Protein AF-A0A0Q8QAJ3-F1 (afdb_monomer)

pLDDT: mean 92.19, std 7.97, range [53.19, 98.44]

Mean predicted aligned error: 3.9 Å

Nearest PDB structures (foldseek):
  2q1z-assembly1_B  TM=8.486E-01  e=3.508E-06  Cereibacter sphaeroides 2.4.1
  2q1z-assembly2_D  TM=8.583E-01  e=7.118E-06  Cereibacter sphaeroides 2.4.1
  2qdr-assembly1_A  TM=8.197E-01  e=1.283E-05  Nostoc punctiforme PCC 73102
  3o14-assembly2_B  TM=8.241E-01  e=8.466E-05  Marinobacter nauticus VT8
  2z2s-assembly1_B  TM=8.393E-01  e=1.137E-04  Cereibacter sphaeroides 2.4.1

Foldseek 3Di:
DWCVPPQQEAEDDPDVLQVVLVVLQVVLCVCLQKTKDWPDADAQKTKMKIWGAAFQKFAWKFKQWKKKKAWQFAWKAWPPDIDGHGDMDIDHGPRIGIITAHRLTTIIMIMTRHSHIYIYHDPDDSVSSVVNSVSSNVCVVVSVVRDGGDRDHPDPD

Solvent-accessible surface area (backbone atoms only — not comparable to full-atom values): 8177 Å² total; per-residue (Å²): 92,46,36,74,72,62,76,31,45,42,85,52,64,96,48,70,65,55,49,49,46,54,51,47,31,54,75,24,37,49,60,79,38,42,45,41,28,48,74,50,73,48,99,57,28,24,34,32,43,38,38,32,34,52,57,32,64,48,70,66,30,23,34,73,38,41,35,42,36,37,30,54,8,32,25,34,38,44,90,92,45,79,45,39,26,72,37,68,54,76,44,58,50,66,48,73,47,52,36,32,23,27,84,58,3,26,29,35,40,40,38,31,62,30,59,54,40,44,37,38,60,74,95,64,68,64,68,59,49,53,50,48,22,53,53,38,50,73,37,51,71,69,54,61,88,60,70,83,41,66,67,60,60,72,80,87,124

Structure (mmCIF, N/CA/C/O backbone):
data_AF-A0A0Q8QAJ3-F1
#
_entry.id   AF-A0A0Q8QAJ3-F1
#
loop_
_atom_site.group_PDB
_atom_site.id
_atom_site.type_symbol
_atom_site.label_atom_id
_atom_site.label_alt_id
_atom_site.label_comp_id
_atom_site.label_asym_id
_atom_site.label_entity_id
_atom_site.label_seq_id
_atom_site.pdbx_PDB_ins_code
_atom_site.Cartn_x
_atom_site.Cartn_y
_atom_site.Cartn_z
_atom_site.occupancy
_atom_site.B_iso_or_equiv
_atom_site.auth_s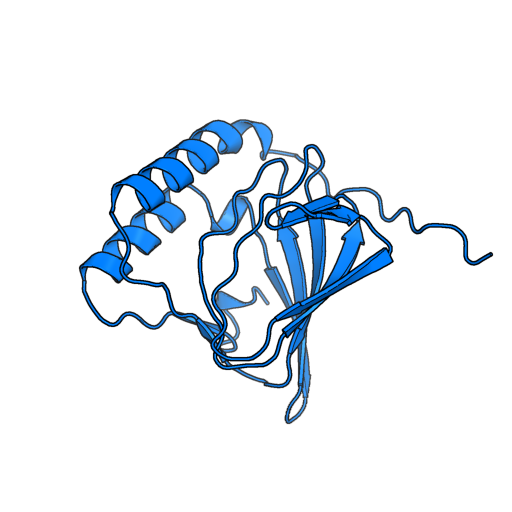eq_id
_atom_site.auth_comp_id
_atom_site.auth_asym_id
_atom_site.auth_atom_id
_atom_site.pdbx_PDB_model_num
ATOM 1 N N . MET A 1 1 ? 9.036 -6.695 12.898 1.00 59.09 1 MET A N 1
ATOM 2 C CA . MET A 1 1 ? 10.027 -6.161 11.953 1.00 59.09 1 MET A CA 1
ATOM 3 C C . MET A 1 1 ? 9.250 -5.473 10.851 1.00 59.09 1 MET A C 1
ATOM 5 O O . MET A 1 1 ? 8.207 -6.015 10.480 1.00 59.09 1 MET A O 1
ATOM 9 N N . ASP A 1 2 ? 9.664 -4.280 10.428 1.00 75.94 2 ASP A N 1
ATOM 10 C CA . ASP A 1 2 ? 9.040 -3.624 9.273 1.00 75.94 2 ASP A CA 1
ATOM 11 C C . 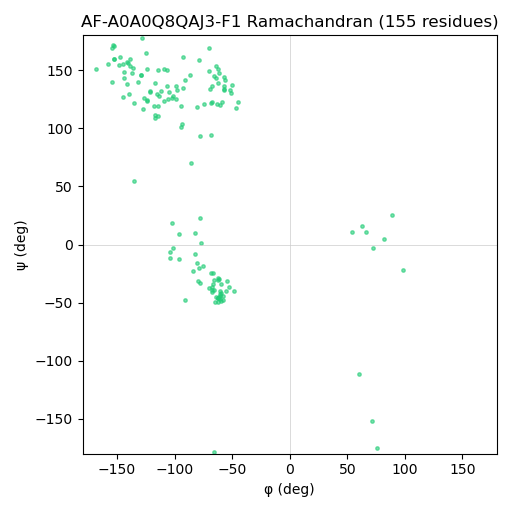ASP A 1 2 ? 9.126 -4.559 8.056 1.00 75.94 2 ASP A C 1
ATOM 13 O O . ASP A 1 2 ? 10.104 -5.298 7.917 1.00 75.94 2 ASP A O 1
ATOM 17 N N . LEU A 1 3 ? 8.086 -4.598 7.220 1.00 68.56 3 LEU A N 1
ATOM 18 C CA . LEU A 1 3 ? 8.022 -5.552 6.103 1.00 68.56 3 LEU A CA 1
ATOM 19 C C . LEU A 1 3 ? 9.163 -5.349 5.092 1.00 68.56 3 LEU A C 1
ATOM 21 O O . LEU A 1 3 ? 9.616 -6.302 4.464 1.00 68.56 3 LEU A O 1
ATOM 25 N N . SER A 1 4 ? 9.650 -4.117 4.952 1.00 67.81 4 SER A N 1
ATOM 26 C CA . SER A 1 4 ? 10.780 -3.806 4.075 1.00 67.81 4 SER A CA 1
ATOM 27 C C . SER A 1 4 ? 12.147 -4.079 4.710 1.00 67.81 4 SER A C 1
ATOM 29 O O . SER A 1 4 ? 13.157 -3.996 4.019 1.00 67.81 4 SER A O 1
ATOM 31 N N . GLU A 1 5 ? 12.190 -4.392 6.008 1.00 57.25 5 GLU A N 1
ATOM 32 C CA . GLU A 1 5 ? 13.418 -4.656 6.771 1.00 57.25 5 GLU A CA 1
ATOM 33 C C . GLU A 1 5 ? 13.643 -6.152 7.042 1.00 57.25 5 GLU A C 1
ATOM 35 O O . GLU A 1 5 ? 14.676 -6.519 7.594 1.00 57.25 5 GLU A O 1
ATOM 40 N N . CYS A 1 6 ? 12.689 -7.022 6.692 1.00 67.88 6 CYS A N 1
ATOM 41 C CA . CYS A 1 6 ? 12.757 -8.463 6.962 1.00 67.88 6 CYS A CA 1
ATOM 42 C C . CYS A 1 6 ? 13.140 -9.326 5.752 1.00 67.88 6 CYS A C 1
ATOM 44 O O . CYS A 1 6 ? 12.843 -10.520 5.754 1.00 67.88 6 CYS A O 1
ATOM 46 N N . ASP A 1 7 ? 13.730 -8.729 4.712 1.00 77.38 7 ASP A N 1
ATOM 47 C CA . ASP A 1 7 ? 14.054 -9.365 3.420 1.00 77.38 7 ASP A CA 1
ATOM 48 C C . ASP A 1 7 ? 12.858 -10.058 2.727 1.00 77.38 7 ASP A C 1
ATOM 50 O O . ASP A 1 7 ? 13.015 -10.756 1.727 1.00 77.38 7 ASP A O 1
ATOM 54 N N . ALA A 1 8 ? 11.633 -9.842 3.220 1.00 81.62 8 ALA A N 1
ATOM 55 C CA . ALA A 1 8 ? 10.419 -10.424 2.658 1.00 81.62 8 ALA A CA 1
ATOM 56 C C . ALA A 1 8 ? 9.920 -9.662 1.425 1.00 81.62 8 ALA A C 1
ATOM 58 O O . ALA A 1 8 ? 9.091 -10.185 0.691 1.00 81.62 8 ALA A O 1
ATOM 59 N N . MET A 1 9 ? 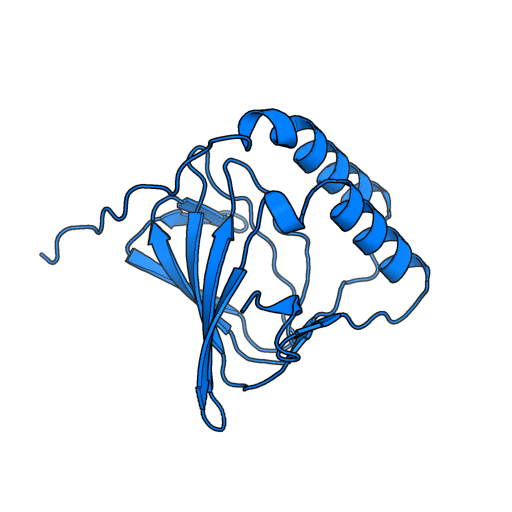10.394 -8.436 1.192 1.00 88.19 9 MET A N 1
ATOM 60 C CA . MET A 1 9 ? 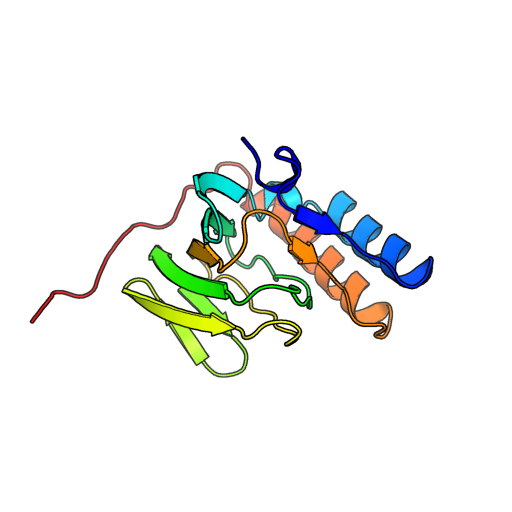9.911 -7.579 0.113 1.00 88.19 9 MET A CA 1
ATOM 61 C C . MET A 1 9 ? 11.073 -6.918 -0.626 1.00 88.19 9 MET A C 1
ATOM 63 O O . MET A 1 9 ? 11.838 -6.156 -0.034 1.00 88.19 9 MET A O 1
ATOM 67 N N . THR A 1 10 ? 11.166 -7.154 -1.935 1.00 90.38 10 THR A N 1
ATOM 68 C CA . THR A 1 10 ? 12.206 -6.566 -2.789 1.00 90.38 10 THR A CA 1
ATOM 69 C C . THR A 1 10 ? 11.596 -5.682 -3.871 1.00 90.38 10 THR A C 1
ATOM 71 O O . THR A 1 10 ? 10.872 -6.148 -4.740 1.00 90.38 10 THR A O 1
ATOM 74 N N . ALA A 1 11 ? 11.931 -4.390 -3.885 1.00 89.06 11 ALA A N 1
ATOM 75 C CA . ALA A 1 11 ? 11.543 -3.514 -4.990 1.00 89.06 11 ALA A CA 1
ATOM 76 C C . ALA A 1 11 ? 12.396 -3.804 -6.240 1.00 89.06 11 ALA A C 1
ATOM 78 O O . ALA A 1 11 ? 13.623 -3.651 -6.217 1.00 89.06 11 ALA A O 1
ATOM 79 N N . LYS A 1 12 ? 11.748 -4.183 -7.345 1.00 91.19 12 LYS A N 1
ATOM 80 C CA . LYS A 1 12 ? 12.380 -4.408 -8.650 1.00 91.19 12 LYS A CA 1
ATOM 81 C C . LYS A 1 12 ? 12.079 -3.254 -9.599 1.00 91.19 12 LYS A C 1
ATOM 83 O O . LYS A 1 12 ? 10.935 -2.843 -9.785 1.00 91.19 12 LYS A O 1
ATOM 88 N N . PHE A 1 13 ? 13.136 -2.758 -10.233 1.00 89.25 13 PHE A N 1
ATOM 89 C CA . PHE A 1 13 ? 13.080 -1.679 -11.214 1.00 89.25 13 PHE A CA 1
ATOM 90 C C . PHE A 1 13 ? 13.661 -2.175 -12.535 1.00 89.25 13 PHE A C 1
ATOM 92 O O . PHE A 1 13 ? 14.753 -2.741 -12.552 1.00 89.25 13 PHE A O 1
ATOM 99 N N . CYS A 1 14 ? 12.953 -1.939 -13.634 1.00 83.38 14 CYS A N 1
ATOM 100 C CA . CYS A 1 14 ? 13.416 -2.227 -14.989 1.00 83.38 14 CYS A CA 1
ATOM 101 C C . CYS A 1 14 ? 14.293 -1.096 -15.550 1.00 83.38 14 CYS A C 1
ATOM 103 O O . CYS A 1 14 ? 15.075 -1.335 -16.465 1.00 83.38 14 CYS A O 1
ATOM 105 N N . ASN A 1 15 ? 14.163 0.132 -15.033 1.00 86.75 15 ASN A N 1
ATOM 106 C CA . ASN A 1 15 ? 14.946 1.292 -15.462 1.00 86.75 15 ASN A CA 1
ATOM 107 C C . ASN A 1 15 ? 15.118 2.344 -14.343 1.00 86.75 15 ASN A C 1
ATOM 109 O O . ASN A 1 15 ? 14.489 2.275 -13.281 1.00 86.75 15 ASN A O 1
ATOM 113 N N . ASP A 1 16 ? 15.975 3.338 -14.596 1.00 88.38 16 ASP A N 1
ATOM 114 C CA . ASP A 1 16 ? 16.259 4.430 -13.653 1.00 88.38 16 ASP A CA 1
ATOM 115 C C . ASP A 1 16 ? 15.075 5.381 -13.448 1.00 88.38 16 ASP A C 1
ATOM 117 O O . ASP A 1 16 ? 14.955 6.005 -12.392 1.00 88.38 16 ASP A O 1
ATOM 121 N N . GLU A 1 17 ? 14.168 5.469 -14.421 1.00 86.81 17 GLU A N 1
ATOM 122 C CA . GLU A 1 17 ? 12.962 6.288 -14.319 1.00 86.81 17 GLU A CA 1
ATOM 123 C C . GLU A 1 17 ? 12.034 5.755 -13.215 1.00 86.81 17 GLU A C 1
ATOM 125 O O . GLU A 1 17 ? 11.663 6.499 -12.306 1.00 86.81 17 GLU A O 1
ATOM 130 N N . GLN A 1 18 ? 11.743 4.451 -13.211 1.00 86.50 18 GLN A N 1
ATOM 131 C CA . GLN A 1 18 ? 10.952 3.804 -12.157 1.00 86.50 18 GLN A CA 1
ATOM 132 C C . GLN A 1 18 ? 11.609 3.958 -10.780 1.00 86.50 18 GLN A C 1
ATOM 134 O O . GLN A 1 18 ? 10.929 4.265 -9.798 1.00 86.50 18 GLN A O 1
ATOM 139 N N . ARG A 1 19 ? 12.937 3.798 -10.706 1.00 88.12 19 ARG A N 1
ATOM 140 C CA . ARG A 1 19 ? 13.693 4.000 -9.461 1.00 88.12 19 ARG A CA 1
ATOM 141 C C . ARG A 1 19 ? 13.550 5.434 -8.950 1.00 88.12 19 ARG A C 1
ATOM 143 O O . ARG A 1 19 ? 13.321 5.643 -7.759 1.00 88.12 19 ARG A O 1
ATOM 150 N N . SER A 1 20 ? 13.662 6.414 -9.844 1.00 88.75 20 SER A N 1
ATOM 151 C CA . SER A 1 20 ? 13.497 7.832 -9.522 1.00 88.75 20 SER A CA 1
ATOM 152 C C . SER A 1 20 ? 12.087 8.131 -9.006 1.00 88.75 20 SER A C 1
ATOM 154 O O . SER A 1 20 ? 11.938 8.764 -7.960 1.00 88.75 20 SER A O 1
ATOM 156 N N . HIS A 1 21 ? 11.055 7.599 -9.666 1.00 88.38 21 HIS A N 1
ATOM 157 C CA . HIS A 1 21 ? 9.657 7.771 -9.266 1.00 88.38 21 HIS A CA 1
ATOM 158 C C . HIS A 1 21 ? 9.361 7.221 -7.868 1.00 88.38 21 HIS A C 1
ATOM 160 O O . HIS A 1 21 ? 8.783 7.924 -7.040 1.00 88.38 21 HIS A O 1
ATOM 166 N N . VAL A 1 22 ? 9.814 6.006 -7.557 1.00 86.62 22 VAL A N 1
ATOM 167 C CA . VAL A 1 22 ? 9.658 5.447 -6.203 1.00 86.62 22 VAL A CA 1
ATOM 168 C C . VAL A 1 22 ? 10.481 6.232 -5.179 1.00 86.62 22 VAL A C 1
ATOM 170 O O . VAL A 1 22 ? 10.026 6.459 -4.057 1.00 86.62 22 VAL A O 1
ATOM 173 N N . GLY A 1 23 ? 11.644 6.752 -5.579 1.00 89.50 23 GLY A N 1
ATOM 174 C CA . GLY A 1 23 ? 12.431 7.680 -4.768 1.00 89.50 23 GLY A CA 1
ATOM 175 C C . GLY A 1 23 ? 11.686 8.972 -4.401 1.00 89.50 23 GLY A C 1
ATOM 176 O O . GLY A 1 23 ? 11.869 9.477 -3.291 1.00 89.50 23 GLY A O 1
ATOM 177 N N . LEU A 1 24 ? 10.819 9.495 -5.279 1.00 91.62 24 LEU A N 1
ATOM 178 C CA . LEU A 1 24 ? 9.959 10.649 -4.967 1.00 91.62 24 LEU A CA 1
ATOM 179 C C . LEU A 1 24 ? 8.969 10.312 -3.848 1.00 91.62 24 LEU A C 1
ATOM 181 O O . LEU A 1 24 ? 8.828 11.081 -2.899 1.00 91.62 24 LEU A O 1
ATOM 185 N N . LEU A 1 25 ? 8.330 9.145 -3.923 1.00 91.62 25 LEU A N 1
ATOM 186 C CA . LEU A 1 25 ? 7.350 8.699 -2.931 1.00 91.62 25 LEU A CA 1
ATOM 187 C C . LEU A 1 25 ? 7.988 8.415 -1.569 1.00 91.62 25 LEU A C 1
ATOM 189 O O . LEU A 1 25 ? 7.399 8.705 -0.526 1.00 91.62 25 LEU A O 1
ATOM 193 N N . ALA A 1 26 ? 9.205 7.867 -1.553 1.00 89.06 26 ALA A N 1
ATOM 194 C CA . ALA A 1 26 ? 9.971 7.680 -0.323 1.00 89.06 26 ALA A CA 1
ATOM 195 C C . ALA A 1 26 ? 10.198 9.022 0.393 1.00 89.06 26 ALA A C 1
ATOM 197 O O . ALA A 1 26 ? 9.899 9.146 1.580 1.00 89.06 26 ALA A O 1
ATOM 198 N N . LYS A 1 27 ? 10.635 10.051 -0.346 1.00 90.19 27 LYS A N 1
ATOM 199 C CA . LYS A 1 27 ? 10.824 11.416 0.179 1.00 90.19 27 LYS A CA 1
ATOM 200 C C . LYS A 1 27 ? 9.510 12.083 0.592 1.00 90.19 27 LYS A C 1
ATOM 202 O O . LYS A 1 27 ? 9.498 12.872 1.528 1.00 90.19 27 LYS A O 1
ATOM 207 N N . ALA A 1 28 ? 8.411 11.744 -0.079 1.00 91.56 28 ALA A N 1
ATOM 208 C CA . ALA A 1 28 ? 7.076 12.253 0.219 1.00 91.56 28 ALA A CA 1
ATOM 209 C C . ALA A 1 28 ? 6.419 11.605 1.451 1.00 91.56 28 ALA A C 1
ATOM 211 O O . ALA A 1 28 ? 5.304 11.976 1.808 1.00 91.56 28 ALA A O 1
ATOM 212 N N . GLY A 1 29 ? 7.093 10.680 2.143 1.00 88.94 29 GLY A N 1
ATOM 213 C CA . GLY A 1 29 ? 6.582 10.071 3.375 1.00 88.94 29 GLY A CA 1
ATOM 214 C C . GLY A 1 29 ? 5.739 8.817 3.153 1.00 88.94 29 GLY A C 1
ATOM 215 O O . GLY A 1 29 ? 4.927 8.469 4.001 1.00 88.94 29 GLY A O 1
ATOM 216 N N . SER A 1 30 ? 5.933 8.093 2.047 1.00 87.12 30 SER A N 1
ATOM 217 C CA . SER A 1 30 ? 5.244 6.806 1.828 1.00 87.12 30 SER A CA 1
ATOM 218 C C . SER A 1 30 ? 5.409 5.823 2.997 1.00 87.12 30 SER A C 1
ATOM 220 O O . SER A 1 30 ? 4.456 5.144 3.363 1.00 87.12 30 SER A O 1
ATOM 222 N N . ARG A 1 31 ? 6.586 5.791 3.638 1.00 85.38 31 ARG A N 1
ATOM 223 C CA . ARG A 1 31 ? 6.856 4.937 4.810 1.00 85.38 31 ARG A CA 1
ATOM 224 C C . ARG A 1 31 ? 6.108 5.375 6.071 1.00 85.38 31 ARG A C 1
ATOM 226 O O . ARG A 1 31 ? 5.676 4.527 6.839 1.00 85.38 31 ARG A O 1
ATOM 233 N N . THR A 1 32 ? 5.956 6.680 6.294 1.00 88.38 32 THR A N 1
ATOM 234 C CA . THR A 1 32 ? 5.245 7.207 7.471 1.00 88.38 32 THR A CA 1
ATOM 235 C C . THR A 1 32 ? 3.731 7.126 7.301 1.00 88.38 32 THR A C 1
ATOM 237 O O . THR A 1 32 ? 3.017 6.892 8.274 1.00 88.38 32 THR A O 1
ATOM 240 N N . GLY A 1 33 ? 3.248 7.281 6.068 1.00 92.44 33 GLY A N 1
ATOM 241 C CA . GLY A 1 33 ? 1.839 7.146 5.719 1.00 92.44 33 GLY A CA 1
ATOM 242 C C . GLY A 1 33 ? 1.353 5.701 5.577 1.00 92.44 33 GLY A C 1
ATOM 243 O O . GLY A 1 33 ? 0.152 5.470 5.668 1.00 92.44 33 GLY A O 1
ATOM 244 N N . GLY A 1 34 ? 2.257 4.738 5.374 1.00 92.56 34 GLY A N 1
ATOM 245 C CA . GLY A 1 34 ? 1.932 3.322 5.184 1.00 92.56 34 GLY A CA 1
ATOM 246 C C . GLY A 1 34 ? 2.822 2.359 5.978 1.00 92.56 34 GLY A C 1
ATOM 247 O O . GLY A 1 34 ? 3.444 1.493 5.357 1.00 92.56 34 GLY A O 1
ATOM 248 N N . PRO A 1 35 ? 2.957 2.493 7.314 1.00 91.69 35 PRO A N 1
ATOM 249 C CA . PRO A 1 35 ? 3.730 1.544 8.109 1.00 91.69 35 PRO A CA 1
ATOM 250 C C . PRO A 1 35 ? 3.206 0.112 7.937 1.00 91.69 35 PRO A C 1
ATOM 252 O O . PRO A 1 35 ? 2.000 -0.147 7.991 1.00 91.69 35 PRO A O 1
ATOM 255 N N . SER A 1 36 ? 4.130 -0.835 7.783 1.00 92.94 36 SER A N 1
ATOM 256 C CA . SER A 1 36 ? 3.813 -2.250 7.587 1.00 92.94 36 SER A CA 1
ATOM 257 C C . SER A 1 36 ? 4.724 -3.138 8.425 1.00 92.94 36 SER A C 1
ATOM 259 O O . SER A 1 36 ? 5.880 -2.814 8.685 1.00 92.94 36 SER A O 1
ATOM 261 N N . ARG A 1 37 ? 4.207 -4.276 8.883 1.00 93.25 37 ARG A N 1
ATOM 262 C CA . ARG A 1 37 ? 4.938 -5.207 9.743 1.00 93.25 37 ARG A CA 1
ATOM 263 C C . ARG A 1 37 ? 4.660 -6.641 9.332 1.00 93.25 37 ARG A C 1
ATOM 265 O O . ARG A 1 37 ? 3.506 -7.060 9.307 1.00 93.25 37 ARG A O 1
ATOM 272 N N . LEU A 1 38 ? 5.715 -7.427 9.136 1.00 94.88 38 LEU A N 1
ATOM 273 C CA . LEU A 1 38 ? 5.584 -8.879 9.035 1.00 94.88 38 LEU A CA 1
ATOM 274 C C . LEU A 1 38 ? 5.164 -9.449 10.402 1.00 94.88 38 LEU A C 1
ATOM 276 O O . LEU A 1 38 ? 5.842 -9.221 11.413 1.00 94.88 38 LEU A O 1
ATOM 280 N N . LEU A 1 39 ? 4.034 -10.157 10.434 1.00 94.94 39 LEU A N 1
ATOM 281 C CA . LEU A 1 39 ? 3.493 -10.799 11.635 1.00 94.94 39 LEU A CA 1
ATOM 282 C C . LEU A 1 39 ? 3.999 -12.232 11.777 1.00 94.94 39 LEU A C 1
ATOM 284 O O . LEU A 1 39 ? 4.458 -12.603 12.854 1.00 94.94 39 LEU A O 1
ATOM 288 N N . PHE A 1 40 ? 3.946 -13.019 10.701 1.00 92.56 40 PHE A N 1
ATOM 289 C CA . PHE A 1 40 ? 4.528 -14.360 10.662 1.00 92.56 40 PHE A CA 1
ATOM 290 C C . PHE A 1 40 ? 4.922 -14.764 9.235 1.00 92.56 40 PHE A C 1
ATOM 292 O O . PHE A 1 40 ? 4.419 -14.210 8.256 1.00 92.56 40 PHE A O 1
ATOM 299 N N . SER A 1 41 ? 5.817 -15.750 9.133 1.00 94.69 41 SER A N 1
ATOM 300 C CA . SER A 1 41 ? 6.281 -16.347 7.878 1.00 94.69 41 SER A CA 1
ATOM 301 C C . SER A 1 41 ? 6.532 -17.843 8.095 1.00 94.69 41 SER A C 1
ATOM 303 O O . SER A 1 41 ? 7.213 -18.223 9.047 1.00 94.69 41 SER A O 1
ATOM 305 N N . MET A 1 42 ? 5.940 -18.687 7.253 1.00 93.56 42 MET A N 1
ATOM 306 C CA . MET A 1 42 ? 6.073 -20.153 7.251 1.00 93.56 42 MET A CA 1
ATOM 307 C C . MET A 1 42 ? 6.189 -20.641 5.805 1.00 93.56 42 MET A C 1
ATOM 309 O O . MET A 1 42 ? 5.682 -19.949 4.931 1.00 93.56 42 MET A O 1
ATOM 313 N N . PRO A 1 43 ? 6.821 -21.786 5.503 1.00 94.44 43 PRO A N 1
ATOM 314 C CA . PRO A 1 43 ? 7.045 -22.210 4.118 1.00 94.44 43 PRO A CA 1
ATOM 315 C C . PRO A 1 43 ? 5.795 -22.085 3.225 1.00 94.44 43 PRO A C 1
ATOM 317 O O . PRO A 1 43 ? 4.776 -22.721 3.488 1.00 94.44 43 PRO A O 1
ATOM 320 N N . GLY A 1 44 ? 5.878 -21.237 2.196 1.00 92.38 44 GLY A N 1
ATOM 321 C CA . GLY A 1 44 ? 4.796 -20.973 1.237 1.00 92.38 44 GLY A CA 1
ATOM 322 C C . GLY A 1 44 ? 3.729 -19.967 1.687 1.00 92.38 44 GLY A C 1
ATOM 323 O O . GLY A 1 44 ? 2.744 -19.786 0.977 1.00 92.38 44 GLY A O 1
ATOM 324 N N . PHE A 1 45 ? 3.879 -19.318 2.848 1.00 95.56 45 PHE A N 1
ATOM 325 C CA . PHE A 1 45 ? 2.879 -18.375 3.345 1.00 95.56 45 PHE A CA 1
ATOM 326 C C . PHE A 1 45 ? 3.439 -17.300 4.287 1.00 95.56 45 PHE A C 1
ATOM 328 O O . PHE A 1 45 ? 4.239 -17.578 5.185 1.00 95.56 45 PHE A O 1
ATOM 335 N N . SER A 1 46 ? 2.966 -16.064 4.149 1.00 96.12 46 SER A N 1
ATOM 336 C CA . SER A 1 46 ? 3.286 -14.978 5.083 1.00 96.12 46 SER A CA 1
ATOM 337 C C . SER A 1 46 ? 2.086 -14.082 5.362 1.00 96.12 46 SER A C 1
ATOM 339 O O . SER A 1 46 ? 1.165 -13.974 4.553 1.00 96.12 46 SER A O 1
ATOM 341 N N . LEU A 1 47 ? 2.115 -13.415 6.515 1.00 96.81 47 LEU A N 1
ATOM 342 C CA . LEU A 1 47 ? 1.109 -12.439 6.924 1.00 96.81 47 LEU A CA 1
ATOM 343 C C . LEU A 1 47 ? 1.784 -11.128 7.306 1.00 96.81 47 LEU A C 1
ATOM 345 O O . LEU A 1 47 ? 2.644 -11.113 8.191 1.00 96.81 47 LEU A O 1
ATOM 349 N N . ALA A 1 48 ? 1.359 -10.028 6.691 1.00 96.44 48 ALA A N 1
ATOM 350 C CA . ALA A 1 48 ? 1.677 -8.687 7.162 1.00 96.44 48 ALA A CA 1
ATOM 351 C C . ALA A 1 48 ? 0.451 -7.999 7.746 1.00 96.44 48 ALA A C 1
ATOM 353 O O . ALA A 1 48 ? -0.689 -8.222 7.346 1.00 96.44 48 ALA A O 1
ATOM 354 N N . HIS A 1 49 ?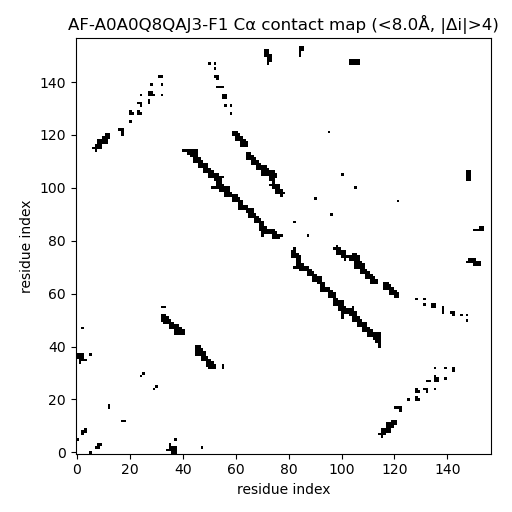 0.739 -7.119 8.687 1.00 96.75 49 HIS A N 1
ATOM 355 C CA . HIS A 1 49 ? -0.147 -6.062 9.118 1.00 96.75 49 HIS A CA 1
ATOM 356 C C . HIS A 1 49 ? 0.259 -4.781 8.400 1.00 96.75 49 HIS A C 1
ATOM 358 O O . HIS A 1 49 ? 1.452 -4.465 8.347 1.00 96.75 49 HIS A O 1
ATOM 364 N N . ILE A 1 50 ? -0.709 -4.057 7.849 1.00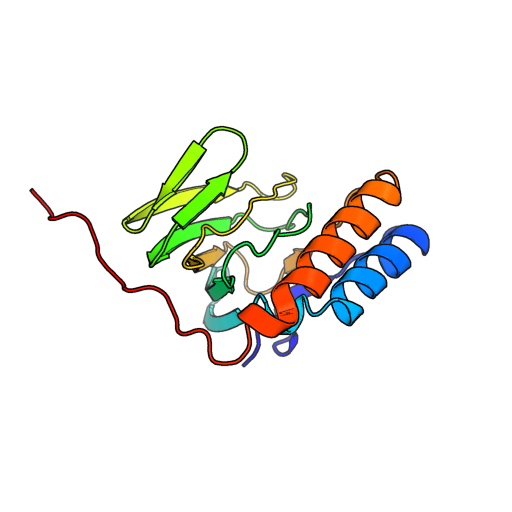 96.88 50 ILE A N 1
ATOM 365 C CA . ILE A 1 50 ? -0.464 -2.772 7.200 1.00 96.88 50 ILE A CA 1
ATOM 366 C C . ILE A 1 50 ? -1.468 -1.754 7.715 1.00 96.88 50 ILE A C 1
ATOM 368 O O . ILE A 1 50 ? -2.648 -2.056 7.884 1.00 96.88 50 ILE A O 1
ATOM 372 N N . TRP A 1 51 ? -1.003 -0.533 7.937 1.00 97.25 51 TRP A N 1
ATOM 373 C CA . TRP A 1 51 ? -1.867 0.598 8.218 1.00 97.25 51 TRP A CA 1
ATOM 374 C C . TRP A 1 51 ? -1.533 1.731 7.264 1.00 97.25 51 TRP A C 1
ATOM 376 O O . TRP A 1 51 ? -0.428 2.262 7.288 1.00 97.25 51 TRP A O 1
ATOM 386 N N . PHE A 1 52 ? -2.504 2.093 6.436 1.00 97.81 52 PHE A N 1
ATOM 387 C CA . PHE A 1 52 ? -2.439 3.279 5.601 1.00 97.81 52 PHE A CA 1
ATOM 388 C C . PHE A 1 52 ? -3.226 4.398 6.272 1.00 97.81 52 PHE A C 1
ATOM 390 O O . PHE A 1 52 ? -4.396 4.227 6.612 1.00 97.81 52 PHE A O 1
ATOM 397 N N . LYS A 1 53 ? -2.573 5.536 6.480 1.00 97.81 53 LYS A N 1
ATOM 398 C CA . LYS A 1 53 ? -3.164 6.711 7.120 1.00 97.81 53 LYS A CA 1
ATOM 399 C C . LYS A 1 53 ? -4.209 7.391 6.238 1.00 97.81 53 LYS A C 1
ATOM 401 O O . LYS A 1 53 ? -4.341 7.085 5.049 1.00 97.81 53 LYS A O 1
ATOM 406 N N . SER A 1 54 ? -4.951 8.318 6.827 1.00 97.56 54 SER A N 1
ATOM 407 C CA . SER A 1 54 ? -6.021 9.079 6.190 1.00 97.56 54 SER A CA 1
ATOM 408 C C . SER A 1 54 ? -5.634 9.608 4.803 1.00 97.56 54 SER A C 1
ATOM 410 O O . SER A 1 54 ? -4.633 10.309 4.617 1.00 97.56 54 SER A O 1
ATOM 412 N N . GLY A 1 55 ? -6.417 9.238 3.786 1.00 97.12 55 GLY A N 1
ATOM 413 C CA . GLY A 1 55 ? -6.203 9.686 2.407 1.00 97.12 55 GLY A CA 1
ATOM 414 C C . GLY A 1 55 ? -4.915 9.189 1.738 1.00 97.12 55 GLY A C 1
ATOM 415 O O . GLY A 1 55 ? -4.568 9.700 0.670 1.00 97.12 55 GLY A O 1
ATOM 416 N N . PHE A 1 56 ? -4.185 8.238 2.331 1.00 97.88 56 PHE A N 1
ATOM 417 C CA . PHE A 1 56 ? -2.952 7.712 1.751 1.00 97.88 56 PHE A CA 1
ATOM 418 C C . PHE A 1 56 ? -3.214 7.098 0.367 1.00 97.88 56 PHE A C 1
ATOM 420 O O . PHE A 1 56 ? -4.019 6.166 0.253 1.00 97.88 56 PHE A O 1
ATOM 427 N N . PRO A 1 57 ? -2.540 7.575 -0.695 1.00 97.12 57 PRO A N 1
ATOM 428 C CA . PRO A 1 57 ? -2.755 7.054 -2.031 1.00 97.12 57 PRO A CA 1
ATOM 429 C C . PRO A 1 57 ? -1.725 5.955 -2.323 1.00 97.12 57 PRO A C 1
ATOM 431 O O . PRO A 1 57 ? -0.564 6.242 -2.627 1.00 97.12 57 PRO A O 1
ATOM 434 N N . LEU A 1 58 ? -2.139 4.689 -2.220 1.00 97.12 58 LEU A N 1
ATOM 435 C CA . LEU A 1 58 ? -1.259 3.551 -2.478 1.00 97.12 58 LEU A CA 1
ATOM 436 C C . LEU A 1 58 ? -0.754 3.619 -3.928 1.00 97.12 58 LEU A C 1
ATOM 438 O O . LEU A 1 58 ? -1.573 3.587 -4.848 1.00 97.12 58 LEU A O 1
ATOM 442 N N . PRO A 1 59 ? 0.564 3.703 -4.175 1.00 95.50 59 PRO A N 1
ATOM 443 C CA . PRO A 1 59 ? 1.076 3.790 -5.535 1.00 95.50 59 PRO A CA 1
ATOM 444 C C . PRO A 1 59 ? 0.709 2.558 -6.361 1.00 95.50 59 PRO A C 1
ATOM 446 O O . PRO A 1 59 ? 0.641 1.463 -5.818 1.00 95.50 59 PRO A O 1
ATOM 449 N N . LEU A 1 60 ? 0.504 2.712 -7.669 1.00 95.69 60 LEU A N 1
ATOM 450 C CA . LEU A 1 60 ? 0.264 1.575 -8.559 1.00 95.69 60 LEU A CA 1
ATOM 451 C C . LEU A 1 60 ? 1.482 0.638 -8.593 1.00 95.69 60 LEU A C 1
ATOM 453 O O . LEU A 1 60 ? 2.575 1.060 -8.974 1.00 95.69 60 LEU A O 1
ATOM 457 N N . HIS A 1 61 ? 1.284 -0.625 -8.223 1.00 95.94 61 HIS A N 1
ATOM 458 C CA . HIS A 1 61 ? 2.325 -1.657 -8.214 1.00 95.94 61 HIS A CA 1
ATOM 459 C C . HIS A 1 61 ? 1.724 -3.056 -8.390 1.00 95.94 61 HIS A C 1
ATOM 461 O O . HIS A 1 61 ? 0.504 -3.211 -8.389 1.00 95.94 61 HIS A O 1
ATOM 467 N N . ALA A 1 62 ? 2.582 -4.060 -8.569 1.00 96.75 62 ALA A N 1
ATOM 468 C CA . ALA A 1 62 ? 2.211 -5.474 -8.606 1.00 96.75 62 ALA A CA 1
ATOM 469 C C . ALA A 1 62 ? 3.196 -6.314 -7.784 1.00 96.75 62 ALA A C 1
ATOM 471 O O . ALA A 1 62 ? 4.376 -5.961 -7.686 1.00 96.75 62 ALA A O 1
ATOM 472 N N . HIS A 1 63 ? 2.717 -7.434 -7.244 1.00 96.94 63 HIS A N 1
ATOM 473 C CA . HIS A 1 63 ? 3.528 -8.439 -6.554 1.00 96.94 63 HIS A CA 1
ATOM 474 C C . HIS A 1 63 ? 3.689 -9.688 -7.415 1.00 96.94 63 HIS A C 1
ATOM 476 O O . HIS A 1 63 ? 2.769 -10.027 -8.149 1.00 96.94 63 HIS A O 1
ATOM 482 N N . ASP A 1 64 ? 4.798 -10.415 -7.292 1.00 96.31 64 ASP A N 1
ATOM 483 C CA . ASP A 1 64 ? 4.963 -11.745 -7.904 1.00 96.31 64 ASP A CA 1
ATOM 484 C C . ASP A 1 64 ? 4.330 -12.885 -7.073 1.00 96.31 64 ASP A C 1
ATOM 486 O O . ASP A 1 64 ? 4.469 -14.061 -7.411 1.00 96.31 64 ASP A O 1
ATOM 490 N N . ALA A 1 65 ? 3.548 -12.549 -6.044 1.00 96.88 65 ALA A N 1
ATOM 491 C CA . ALA A 1 65 ? 2.802 -13.477 -5.201 1.00 96.88 65 ALA A CA 1
ATOM 492 C C . ALA A 1 65 ? 1.304 -13.137 -5.174 1.00 96.88 65 ALA A C 1
ATOM 494 O O . ALA A 1 65 ? 0.917 -11.972 -5.283 1.00 96.88 65 ALA A O 1
ATOM 495 N N . ASP A 1 66 ? 0.465 -14.156 -4.978 1.00 98.25 66 ASP A N 1
ATOM 496 C CA . ASP A 1 66 ? -0.963 -13.948 -4.739 1.00 98.25 66 ASP A CA 1
ATOM 497 C C . ASP A 1 66 ? -1.169 -13.311 -3.364 1.00 98.25 66 ASP A C 1
ATOM 499 O O . ASP A 1 66 ? -0.594 -13.766 -2.368 1.00 98.25 66 ASP A O 1
ATOM 503 N N . CYS A 1 67 ? -2.010 -12.278 -3.313 1.00 97.94 67 CYS A N 1
ATOM 504 C CA . CYS A 1 67 ? -2.269 -11.501 -2.107 1.00 97.94 67 CYS A CA 1
ATOM 505 C C . CYS A 1 67 ? -3.768 -11.484 -1.788 1.00 97.94 67 CYS A C 1
ATOM 507 O O . CYS A 1 67 ? -4.585 -11.051 -2.601 1.00 97.94 67 CYS A O 1
ATOM 509 N N . LEU A 1 68 ? -4.132 -11.912 -0.581 1.00 98.44 68 LEU A N 1
ATOM 510 C CA . LEU A 1 68 ? -5.463 -11.709 -0.014 1.00 98.44 68 LEU A CA 1
ATOM 511 C C . LEU A 1 68 ? -5.377 -10.621 1.054 1.00 98.44 68 LEU A C 1
ATOM 513 O O . LEU A 1 68 ? -4.610 -10.740 2.009 1.00 98.44 68 LEU A O 1
ATOM 517 N N . TYR A 1 69 ? -6.199 -9.592 0.912 1.00 98.31 69 TYR A N 1
ATOM 518 C CA . TYR A 1 69 ? -6.322 -8.513 1.879 1.00 98.31 69 TYR A CA 1
ATOM 519 C C . TYR A 1 69 ? -7.636 -8.643 2.631 1.00 98.31 69 TYR A C 1
ATOM 521 O O . TYR A 1 69 ? -8.682 -8.876 2.026 1.00 98.31 69 TYR A O 1
ATOM 529 N N . TYR A 1 70 ? -7.578 -8.456 3.943 1.00 98.25 70 TYR A N 1
ATOM 530 C CA . TYR A 1 70 ? -8.745 -8.37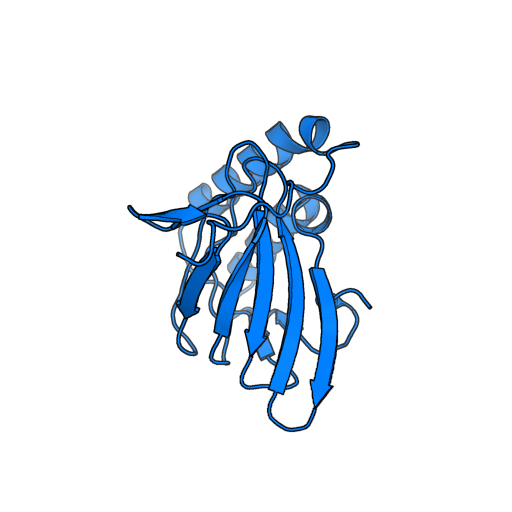9 4.810 1.00 98.25 70 TYR A CA 1
ATOM 531 C C . TYR A 1 70 ? -8.716 -7.062 5.581 1.00 98.25 70 TYR A C 1
ATOM 533 O O . TYR A 1 70 ? -7.728 -6.756 6.260 1.00 98.25 70 TYR A O 1
ATOM 541 N N . VAL A 1 71 ? -9.782 -6.275 5.459 1.00 98.06 71 VAL A N 1
ATOM 542 C CA . VAL A 1 71 ? -9.905 -4.980 6.126 1.00 98.06 71 VAL A CA 1
ATOM 543 C C . VAL A 1 71 ? -10.326 -5.208 7.570 1.00 98.06 71 VAL A C 1
ATOM 545 O O . VAL A 1 71 ? -11.395 -5.748 7.846 1.00 98.06 71 VAL A O 1
ATOM 548 N N . ILE A 1 72 ? -9.479 -4.788 8.509 1.00 97.62 72 ILE A N 1
ATOM 549 C CA . ILE A 1 72 ? -9.739 -4.938 9.948 1.00 97.62 72 ILE A CA 1
ATOM 550 C C . ILE A 1 72 ? -10.168 -3.637 10.624 1.00 97.62 72 ILE A C 1
ATOM 552 O O . ILE A 1 72 ? -10.641 -3.684 11.755 1.00 97.62 72 ILE A O 1
ATOM 556 N N . GLY A 1 73 ? -10.033 -2.494 9.950 1.00 97.62 73 GLY A N 1
ATOM 557 C CA . GLY A 1 73 ? -10.465 -1.189 10.445 1.00 97.62 73 GLY A CA 1
ATOM 558 C C . GLY A 1 73 ? -10.436 -0.129 9.346 1.00 97.62 73 GLY A C 1
ATOM 559 O O . GLY A 1 73 ? -9.615 -0.199 8.430 1.00 97.62 73 GLY A O 1
ATOM 560 N N . GLY A 1 74 ? -11.309 0.872 9.454 1.00 97.31 74 GLY A N 1
ATOM 561 C CA . GLY A 1 74 ? -11.381 1.978 8.496 1.00 97.31 74 GLY A CA 1
ATOM 562 C C . GLY A 1 74 ? -11.960 1.562 7.144 1.00 97.31 74 GLY A C 1
ATOM 563 O O . GLY A 1 74 ? -12.788 0.651 7.072 1.00 97.31 74 GLY A O 1
ATOM 564 N N . SER A 1 75 ? -11.552 2.251 6.078 1.00 97.81 75 SER A N 1
ATOM 565 C CA . SER A 1 75 ? -12.058 1.999 4.725 1.00 97.81 75 SER A CA 1
ATOM 566 C C . SER A 1 75 ? -11.059 2.380 3.640 1.00 97.81 75 SER A C 1
ATOM 568 O O . SER A 1 75 ? -10.153 3.179 3.862 1.00 97.81 75 SER A O 1
ATOM 570 N N . LEU A 1 76 ? -11.225 1.830 2.441 1.00 98.38 76 LEU A N 1
ATOM 571 C CA . LEU A 1 76 ? -10.470 2.215 1.252 1.00 98.38 76 LEU A CA 1
ATOM 572 C C . LEU A 1 76 ? -11.376 2.276 0.027 1.00 98.38 76 LEU A C 1
ATOM 574 O O . LEU A 1 76 ? -12.428 1.641 -0.015 1.00 98.38 76 LEU A O 1
ATOM 578 N N . ARG A 1 77 ? -10.928 3.007 -0.994 1.00 98.38 77 ARG A N 1
ATOM 579 C CA . ARG A 1 77 ? -11.559 3.025 -2.313 1.00 98.38 77 ARG A CA 1
ATOM 580 C C . ARG A 1 77 ? -10.630 2.437 -3.364 1.00 98.38 77 ARG A C 1
ATOM 582 O O . ARG A 1 77 ? -9.553 2.981 -3.624 1.00 98.38 77 ARG A O 1
ATOM 589 N N . MET A 1 78 ? -11.074 1.358 -4.002 1.00 97.12 78 MET A N 1
ATOM 590 C CA . MET A 1 78 ? -10.369 0.661 -5.077 1.00 97.12 78 MET A CA 1
ATOM 591 C C . MET A 1 78 ? -11.198 0.734 -6.363 1.00 97.12 78 MET A C 1
ATOM 593 O O . MET A 1 78 ? -12.255 0.118 -6.493 1.00 97.12 78 MET A O 1
ATOM 597 N N . GLY A 1 79 ? -10.732 1.528 -7.331 1.00 94.44 79 GLY A N 1
ATOM 598 C CA . GLY A 1 79 ? -11.496 1.809 -8.547 1.00 94.44 79 GLY A CA 1
ATOM 599 C C . GLY A 1 79 ? -12.838 2.479 -8.228 1.00 94.44 79 GLY A C 1
ATOM 600 O O . GLY A 1 79 ? -12.879 3.636 -7.805 1.00 94.44 79 GLY A O 1
ATOM 601 N N . THR A 1 80 ? -13.938 1.759 -8.451 1.00 94.94 80 THR A N 1
ATOM 602 C CA . THR A 1 80 ? -15.304 2.220 -8.150 1.00 94.94 80 THR A CA 1
ATOM 603 C C . THR A 1 80 ? -15.888 1.641 -6.863 1.00 94.94 80 THR A C 1
ATOM 605 O O . THR A 1 80 ? -17.006 2.013 -6.510 1.00 94.94 80 THR A O 1
ATOM 608 N N . GLN A 1 81 ? -15.164 0.749 -6.184 1.00 97.00 81 GLN A N 1
ATOM 609 C CA . GLN A 1 81 ? -15.629 0.044 -4.993 1.00 97.00 81 GLN A CA 1
ATOM 610 C C . GLN A 1 81 ? -15.097 0.710 -3.727 1.00 97.00 81 GLN A C 1
ATOM 612 O O . GLN A 1 81 ? -13.914 1.048 -3.654 1.00 97.00 81 GLN A O 1
ATOM 617 N N . ASP A 1 82 ? -15.972 0.859 -2.739 1.00 97.81 82 ASP A N 1
ATOM 618 C CA . ASP A 1 82 ? -15.614 1.236 -1.377 1.00 97.81 82 ASP A CA 1
ATOM 619 C C . ASP A 1 82 ? -15.647 -0.032 -0.522 1.00 97.81 82 ASP A C 1
ATOM 621 O O . ASP A 1 82 ? -16.643 -0.754 -0.535 1.00 97.81 82 ASP A O 1
ATOM 625 N N . LEU A 1 83 ? -14.544 -0.314 0.169 1.00 97.50 83 LEU A N 1
ATOM 626 C CA . LEU A 1 83 ? -14.389 -1.464 1.058 1.00 97.50 83 LEU A CA 1
ATOM 627 C C . LEU A 1 83 ? -14.161 -0.956 2.481 1.00 97.50 83 LEU A C 1
ATOM 629 O O . LEU A 1 83 ? -13.412 0.005 2.686 1.00 97.50 83 LEU A O 1
ATOM 633 N N . ALA A 1 84 ? -14.781 -1.601 3.457 1.00 96.75 84 ALA A N 1
ATOM 634 C CA . ALA A 1 84 ? -14.699 -1.263 4.871 1.00 96.75 84 ALA A CA 1
ATOM 635 C C . ALA A 1 84 ? -14.334 -2.494 5.712 1.00 96.75 84 ALA A C 1
ATOM 637 O O . ALA A 1 84 ? -14.145 -3.594 5.198 1.00 96.75 84 ALA A O 1
ATOM 638 N N . ALA A 1 85 ? -14.185 -2.304 7.022 1.00 96.25 85 ALA A N 1
ATOM 639 C CA . ALA A 1 85 ? -13.882 -3.389 7.950 1.00 96.25 85 ALA A CA 1
ATOM 640 C C . ALA A 1 85 ? -14.849 -4.581 7.794 1.00 96.25 85 ALA A C 1
ATOM 642 O O . ALA A 1 85 ? -16.066 -4.414 7.799 1.00 96.25 85 ALA A O 1
ATOM 643 N N . GLY A 1 86 ? -14.288 -5.786 7.674 1.00 95.50 86 GLY A N 1
ATOM 644 C CA . GLY A 1 86 ? -15.023 -7.014 7.356 1.00 95.50 86 GLY A CA 1
ATOM 645 C C . GLY A 1 86 ? -14.955 -7.420 5.882 1.00 95.50 86 GLY A C 1
ATOM 646 O O . GLY A 1 86 ? -15.105 -8.603 5.579 1.00 95.50 86 GLY A O 1
ATOM 647 N N . ASP A 1 87 ? -14.664 -6.485 4.976 1.00 96.81 87 ASP A N 1
ATOM 648 C CA . ASP A 1 87 ? -14.471 -6.801 3.564 1.00 96.81 87 ASP A CA 1
ATOM 649 C C . ASP A 1 87 ? -13.085 -7.400 3.298 1.00 96.81 87 ASP A C 1
ATOM 651 O O . ASP A 1 87 ? -12.113 -7.201 4.037 1.00 96.81 87 ASP A O 1
ATOM 655 N N . GLY A 1 88 ? -12.977 -8.111 2.177 1.00 97.00 88 GLY A N 1
ATOM 656 C CA . GLY A 1 88 ? -11.710 -8.603 1.665 1.00 97.00 88 GLY A CA 1
ATOM 657 C C . GLY A 1 88 ? -11.633 -8.514 0.149 1.00 97.00 88 GLY A C 1
ATOM 658 O O . GLY A 1 88 ? -12.647 -8.484 -0.546 1.00 97.00 88 GLY A O 1
ATOM 659 N N . PHE A 1 89 ? -10.411 -8.479 -0.367 1.00 98.12 89 PHE A N 1
ATOM 660 C CA . PHE A 1 89 ? -10.156 -8.480 -1.802 1.00 98.12 89 PHE A CA 1
ATOM 661 C C . PHE A 1 89 ? -8.906 -9.291 -2.126 1.00 98.12 89 PHE A C 1
ATOM 663 O O . PHE A 1 89 ? -7.961 -9.368 -1.340 1.00 98.12 89 PHE A O 1
ATOM 670 N N . PHE A 1 90 ? -8.917 -9.911 -3.302 1.00 98.25 90 PHE A N 1
ATOM 671 C CA . PHE A 1 90 ? -7.831 -10.747 -3.791 1.00 98.25 90 PHE A CA 1
ATOM 672 C C . PHE A 1 90 ? -7.146 -10.078 -4.978 1.00 98.25 90 PHE A C 1
ATOM 674 O O . PHE A 1 90 ? -7.810 -9.632 -5.916 1.00 98.25 90 PHE A O 1
ATOM 681 N N . VAL A 1 91 ? -5.819 -10.041 -4.941 1.00 98.12 91 VAL A N 1
ATOM 682 C CA . VAL A 1 91 ? -4.969 -9.568 -6.030 1.00 98.12 91 VAL A CA 1
ATOM 683 C C . VAL A 1 91 ? -4.118 -10.750 -6.499 1.00 98.12 91 VAL A C 1
ATOM 685 O O . VAL A 1 91 ? -3.256 -11.207 -5.742 1.00 98.12 91 VAL A O 1
ATOM 688 N N . PRO A 1 92 ? -4.351 -11.266 -7.719 1.00 98.25 92 PRO A N 1
ATOM 689 C CA . PRO A 1 92 ? -3.514 -12.318 -8.274 1.00 98.25 92 PRO A CA 1
ATOM 690 C C . PRO A 1 92 ? -2.076 -11.840 -8.500 1.00 98.25 92 PRO A C 1
ATOM 692 O O . PRO A 1 92 ? -1.833 -10.658 -8.771 1.00 98.25 92 PRO A O 1
ATOM 695 N N . SER A 1 93 ? -1.134 -12.780 -8.468 1.00 97.94 93 SER A N 1
ATOM 696 C CA . SER A 1 93 ? 0.261 -12.540 -8.835 1.00 97.94 93 SER A CA 1
ATOM 697 C C . SER A 1 93 ? 0.374 -11.833 -10.196 1.00 97.94 93 SER A C 1
ATOM 699 O O . SER A 1 93 ? -0.311 -12.163 -11.167 1.00 97.94 93 SER A O 1
ATOM 701 N N . ASN A 1 94 ? 1.269 -10.850 -10.260 1.00 96.88 94 ASN A N 1
ATOM 702 C CA . ASN A 1 94 ? 1.590 -9.985 -11.394 1.00 96.88 94 ASN A CA 1
ATOM 703 C C . ASN A 1 94 ? 0.446 -9.084 -11.894 1.00 96.88 94 ASN A C 1
ATOM 705 O O . ASN A 1 94 ? 0.553 -8.516 -12.983 1.00 96.88 94 ASN A O 1
ATOM 709 N N . VAL A 1 95 ? -0.626 -8.899 -11.116 1.00 97.38 95 VAL A N 1
ATOM 710 C CA . VAL A 1 95 ? -1.717 -7.972 -11.458 1.00 97.38 95 VAL A CA 1
ATOM 711 C C . VAL A 1 95 ? -1.482 -6.600 -10.808 1.00 97.38 95 VAL A C 1
ATOM 713 O O . VAL A 1 95 ? -1.451 -6.507 -9.581 1.00 97.38 95 VAL A O 1
ATOM 716 N N . PRO A 1 96 ? -1.342 -5.510 -11.593 1.00 96.50 96 PRO A N 1
ATOM 717 C CA . PRO A 1 96 ? -1.196 -4.170 -11.037 1.00 96.50 96 PRO A CA 1
ATOM 718 C C . PRO A 1 96 ? -2.464 -3.673 -10.337 1.00 96.50 96 PRO A C 1
ATOM 720 O O . PRO A 1 96 ? -3.563 -3.777 -10.886 1.00 96.50 96 PRO A O 1
ATOM 723 N N . TYR A 1 97 ? -2.305 -3.055 -9.168 1.00 97.44 97 TYR A N 1
ATOM 724 C CA . TYR A 1 97 ? -3.405 -2.503 -8.377 1.00 97.44 97 TYR A CA 1
ATOM 725 C C . TYR A 1 97 ? -2.988 -1.249 -7.591 1.00 97.44 97 TYR A C 1
ATOM 727 O O . TYR A 1 97 ? -1.809 -0.937 -7.418 1.00 97.44 97 TYR A O 1
ATOM 735 N N . THR A 1 98 ? -3.989 -0.482 -7.165 1.00 97.56 98 THR A N 1
ATOM 736 C CA . THR A 1 98 ? -3.864 0.748 -6.374 1.00 97.56 98 THR A CA 1
ATOM 737 C C . THR A 1 98 ? -5.190 0.994 -5.654 1.00 97.56 98 THR A C 1
ATOM 739 O O . THR A 1 98 ? -6.244 0.553 -6.119 1.00 97.56 98 THR A O 1
ATOM 742 N N . TYR A 1 99 ? -5.153 1.717 -4.542 1.00 98.06 99 TYR A N 1
ATOM 743 C CA . TYR A 1 99 ? -6.335 2.233 -3.860 1.00 98.06 99 TYR A CA 1
ATOM 744 C C . TYR A 1 99 ? -5.974 3.480 -3.056 1.00 98.06 99 TYR A C 1
ATOM 746 O O . TYR A 1 99 ? -4.800 3.806 -2.864 1.00 98.06 99 TYR A O 1
ATOM 754 N N . VAL A 1 100 ? -6.990 4.181 -2.569 1.00 98.31 100 VAL A N 1
ATOM 755 C CA . VAL A 1 100 ? -6.819 5.314 -1.656 1.00 98.31 100 VAL A CA 1
ATOM 756 C C . VAL A 1 100 ? -7.455 4.953 -0.322 1.00 98.31 100 VAL A C 1
ATOM 758 O O . VAL A 1 100 ? -8.597 4.497 -0.293 1.00 98.31 100 VAL A O 1
ATOM 761 N N . ALA A 1 101 ? -6.716 5.127 0.771 1.00 98.31 101 ALA A N 1
ATOM 762 C CA . ALA A 1 101 ? -7.268 4.976 2.111 1.00 98.31 101 ALA A CA 1
ATOM 763 C C . ALA A 1 101 ? -8.343 6.047 2.365 1.00 98.31 101 ALA A C 1
ATOM 765 O O . ALA A 1 101 ? -8.213 7.188 1.917 1.00 98.31 101 ALA A O 1
ATOM 766 N N . GLY A 1 102 ? -9.402 5.683 3.078 1.00 97.31 102 GLY A N 1
ATOM 767 C CA . GLY A 1 102 ? -10.498 6.573 3.440 1.00 97.31 102 GLY A CA 1
ATOM 768 C C . GLY A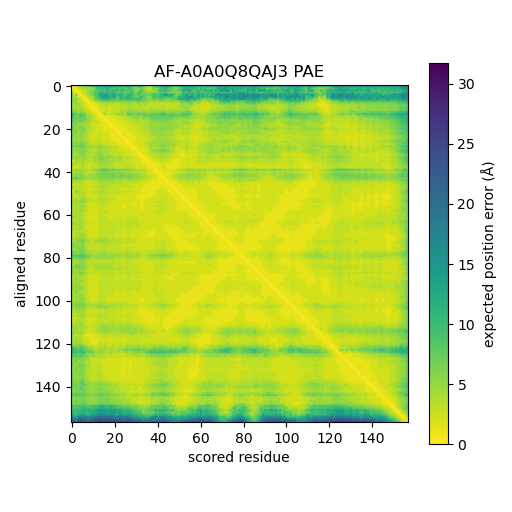 1 102 ? -10.068 7.687 4.396 1.00 97.31 102 GLY A C 1
ATOM 769 O O . GLY A 1 102 ? -8.904 7.801 4.786 1.00 97.31 102 GLY A O 1
ATOM 770 N N . GLU A 1 103 ? -11.025 8.524 4.796 1.00 95.69 103 GLU A N 1
ATOM 771 C CA . GLU A 1 103 ? -10.762 9.702 5.638 1.00 95.69 103 GLU A CA 1
ATOM 772 C C . GLU A 1 103 ? -10.197 9.353 7.022 1.00 95.69 103 GLU A C 1
ATOM 774 O O . GLU A 1 103 ? -9.424 10.131 7.564 1.00 95.69 103 GLU A O 1
ATOM 779 N N . GLY A 1 104 ? -10.526 8.178 7.567 1.00 95.44 104 GLY A N 1
ATOM 780 C CA . GLY A 1 104 ? -9.959 7.662 8.822 1.00 95.44 104 GLY A CA 1
ATOM 781 C C . GLY A 1 104 ? -8.776 6.704 8.639 1.00 95.44 104 GLY A C 1
ATOM 782 O O . GLY A 1 104 ? -8.389 6.027 9.589 1.00 95.44 104 GLY A O 1
ATOM 783 N N . GLY A 1 105 ? -8.253 6.576 7.417 1.00 97.69 105 GLY A N 1
ATOM 784 C CA . GLY A 1 105 ? -7.265 5.559 7.066 1.00 97.69 105 GLY A CA 1
ATOM 785 C C . GLY A 1 105 ? -7.868 4.158 6.911 1.00 97.69 105 GLY A C 1
ATOM 786 O O . GLY A 1 105 ? -9.085 3.960 6.971 1.00 97.69 105 GLY A O 1
ATOM 787 N N . VAL A 1 106 ? -7.000 3.171 6.695 1.00 98.31 106 VAL A N 1
ATOM 788 C CA . VAL A 1 106 ? -7.360 1.752 6.606 1.00 98.31 106 VAL A CA 1
ATOM 789 C C . VAL A 1 106 ? -6.311 0.872 7.269 1.00 98.31 106 VAL A C 1
ATOM 791 O O . VAL A 1 106 ? -5.106 1.077 7.117 1.00 98.31 106 VAL A O 1
ATOM 794 N N . GLU A 1 107 ? -6.777 -0.130 8.002 1.00 98.00 107 GLU A N 1
ATOM 795 C CA . GLU A 1 107 ? -5.953 -1.155 8.629 1.00 98.00 107 GLU A CA 1
ATOM 796 C C . GLU A 1 107 ? -6.251 -2.508 7.969 1.00 98.00 107 GLU A C 1
ATOM 798 O O . GLU A 1 107 ? -7.409 -2.915 7.849 1.00 98.00 107 GLU A O 1
ATOM 803 N N . LEU A 1 108 ? -5.203 -3.198 7.520 1.00 98.06 108 LEU A N 1
ATOM 804 C CA . LEU A 1 108 ? -5.287 -4.393 6.685 1.00 98.06 108 LEU A CA 1
ATOM 805 C C . LEU A 1 108 ? -4.455 -5.536 7.268 1.00 98.06 108 LEU A C 1
ATOM 807 O O . LEU A 1 108 ? -3.359 -5.340 7.804 1.00 98.06 108 LEU A O 1
ATOM 811 N N . LEU A 1 109 ? -4.958 -6.749 7.074 1.00 98.06 109 LEU A N 1
ATOM 812 C CA . LEU A 1 109 ? -4.163 -7.967 7.078 1.00 98.06 109 LEU A CA 1
ATOM 813 C C . LEU A 1 109 ? -3.916 -8.389 5.634 1.00 98.06 109 LEU A C 1
ATOM 815 O O . LEU A 1 109 ? -4.860 -8.519 4.862 1.00 98.06 109 LEU A O 1
ATOM 819 N N . GLU A 1 110 ? -2.656 -8.611 5.284 1.00 97.94 110 GLU A N 1
ATOM 820 C CA . GLU A 1 110 ? -2.247 -9.085 3.966 1.00 97.94 110 GLU A CA 1
ATOM 821 C C . GLU A 1 110 ? -1.634 -10.476 4.083 1.00 97.94 110 GLU A C 1
ATOM 823 O O . GLU A 1 110 ? -0.533 -10.655 4.618 1.00 97.94 110 GLU A O 1
ATOM 828 N N . PHE A 1 111 ? -2.358 -11.449 3.555 1.00 97.81 111 PHE A N 1
ATOM 829 C CA . PHE A 1 111 ? -1.949 -12.834 3.427 1.00 97.81 111 PHE A CA 1
ATOM 830 C C . PHE A 1 111 ? -1.316 -13.041 2.055 1.00 97.81 111 PHE A C 1
ATOM 832 O O . PHE A 1 111 ? -1.879 -12.616 1.047 1.00 97.81 111 PHE A O 1
ATOM 839 N N . ARG A 1 112 ? -0.175 -13.726 2.003 1.00 96.50 112 ARG A N 1
ATOM 840 C CA . ARG A 1 112 ? 0.537 -14.017 0.754 1.00 96.50 112 ARG A CA 1
ATOM 841 C C . ARG A 1 112 ? 0.878 -15.484 0.638 1.00 96.50 112 ARG A C 1
ATOM 843 O O . ARG A 1 112 ? 1.290 -16.088 1.625 1.00 96.50 112 ARG A O 1
ATOM 850 N N . THR A 1 113 ? 0.849 -16.008 -0.583 1.00 96.25 113 THR A N 1
ATOM 851 C CA . THR A 1 113 ? 1.309 -17.369 -0.928 1.00 96.25 113 THR A CA 1
ATOM 852 C C . THR A 1 113 ? 2.837 -17.495 -1.034 1.00 96.25 113 THR A C 1
ATOM 854 O O . THR A 1 113 ? 3.357 -18.387 -1.701 1.00 96.25 113 THR A O 1
ATOM 857 N N . SER A 1 114 ? 3.585 -16.597 -0.383 1.00 94.31 114 SER A N 1
ATOM 858 C CA . SER A 1 114 ? 5.046 -16.595 -0.399 1.00 94.31 114 SER A CA 1
ATOM 859 C C . SER A 1 114 ? 5.643 -16.074 0.909 1.00 94.31 114 SER A C 1
ATOM 861 O O . SER A 1 114 ? 5.025 -15.284 1.628 1.00 94.31 114 SER A O 1
ATOM 863 N N . ASN A 1 115 ? 6.872 -16.505 1.200 1.00 92.88 115 ASN A N 1
ATOM 864 C CA . ASN A 1 115 ? 7.713 -15.989 2.283 1.00 92.88 115 ASN A CA 1
ATOM 865 C C . ASN A 1 115 ? 8.403 -14.670 1.924 1.00 92.88 115 ASN A C 1
ATOM 867 O O . ASN A 1 115 ? 8.643 -13.854 2.811 1.00 92.88 115 ASN A O 1
ATOM 871 N N . SER A 1 116 ? 8.723 -14.495 0.642 1.00 91.75 116 SER A N 1
ATOM 872 C CA . SER A 1 116 ? 9.390 -13.322 0.080 1.00 91.75 116 SER A CA 1
ATOM 873 C C . SER A 1 116 ? 8.837 -13.022 -1.308 1.00 91.75 116 SER A C 1
ATOM 875 O O . SER A 1 116 ? 8.547 -13.954 -2.057 1.00 91.75 116 SER A O 1
ATOM 877 N N . PHE A 1 117 ? 8.708 -11.754 -1.667 1.00 92.44 117 PHE A N 1
ATOM 878 C CA . PHE A 1 117 ? 8.099 -11.352 -2.929 1.00 92.44 117 PHE A CA 1
ATOM 879 C C . PHE A 1 117 ? 8.775 -10.111 -3.509 1.00 92.44 117 PHE A C 1
ATOM 881 O O . PHE A 1 117 ? 9.359 -9.284 -2.794 1.00 92.44 117 PHE A O 1
ATOM 888 N N . ASP A 1 118 ? 8.668 -9.986 -4.821 1.00 94.44 118 ASP A N 1
ATOM 889 C CA . ASP A 1 118 ? 9.085 -8.819 -5.570 1.00 94.44 118 ASP A CA 1
ATOM 890 C C . ASP A 1 118 ? 7.918 -7.837 -5.712 1.00 94.44 118 ASP A C 1
ATOM 892 O O . ASP A 1 118 ? 6.773 -8.217 -5.952 1.00 94.44 118 ASP A O 1
ATOM 896 N N . VAL A 1 119 ? 8.227 -6.545 -5.612 1.00 94.38 119 VAL A N 1
ATOM 897 C CA . VAL A 1 119 ? 7.313 -5.445 -5.931 1.00 94.38 119 VAL A CA 1
ATOM 898 C C . VAL A 1 119 ? 7.790 -4.782 -7.207 1.00 94.38 119 VAL A C 1
ATOM 900 O O . VAL A 1 119 ? 8.924 -4.301 -7.282 1.00 94.38 119 VAL A O 1
ATOM 903 N N . THR A 1 120 ? 6.916 -4.719 -8.203 1.00 94.50 120 THR A N 1
ATOM 904 C CA . THR A 1 120 ? 7.188 -4.068 -9.486 1.00 94.50 120 THR A CA 1
ATOM 905 C C . THR A 1 120 ? 6.298 -2.849 -9.675 1.00 94.50 120 THR A C 1
ATOM 907 O O . THR A 1 120 ? 5.168 -2.789 -9.192 1.00 94.50 120 THR A O 1
ATOM 910 N N . PHE A 1 121 ? 6.811 -1.861 -10.404 1.00 92.88 121 PHE A N 1
ATOM 911 C CA . PHE A 1 121 ? 6.112 -0.610 -10.683 1.00 92.88 121 PHE A CA 1
ATOM 912 C C . PHE A 1 121 ? 5.978 -0.444 -12.195 1.00 92.88 121 PHE A C 1
ATOM 914 O O . PHE A 1 121 ? 6.974 -0.604 -12.905 1.00 92.88 121 PHE A O 1
ATOM 921 N N . PRO A 1 122 ? 4.799 -0.109 -12.734 1.00 88.69 122 PRO A N 1
ATOM 922 C CA . PRO A 1 122 ? 4.643 0.031 -14.173 1.00 88.69 122 PRO A CA 1
ATOM 923 C C . PRO A 1 122 ? 5.385 1.270 -14.691 1.00 88.69 122 PRO A C 1
ATOM 925 O O . PRO A 1 122 ? 5.512 2.286 -14.003 1.00 88.69 122 PRO A O 1
ATOM 928 N N . THR A 1 123 ? 5.872 1.204 -15.931 1.00 86.94 123 THR A N 1
ATOM 929 C CA . THR A 1 123 ? 6.427 2.376 -16.621 1.00 86.94 123 THR A CA 1
ATOM 930 C C . THR A 1 123 ? 5.277 3.250 -17.125 1.00 86.94 123 THR A C 1
ATOM 932 O O . THR A 1 123 ? 4.724 3.025 -18.198 1.00 86.94 123 THR A O 1
ATOM 935 N N . ILE A 1 124 ? 4.883 4.229 -16.314 1.00 87.12 124 ILE A N 1
ATOM 936 C CA . ILE A 1 124 ? 3.828 5.204 -16.624 1.00 87.12 124 ILE A CA 1
ATOM 937 C C . ILE A 1 124 ? 4.352 6.631 -16.478 1.00 87.12 124 ILE A C 1
ATOM 939 O O . ILE A 1 124 ? 5.388 6.858 -15.854 1.00 87.12 124 ILE A O 1
ATOM 943 N N . LYS A 1 125 ? 3.604 7.595 -17.034 1.00 89.00 125 LYS A N 1
ATOM 944 C CA . LYS A 1 125 ? 3.982 9.014 -17.060 1.00 89.00 125 LYS A CA 1
ATOM 945 C C . LYS A 1 125 ? 4.352 9.535 -15.670 1.00 89.00 125 LYS A C 1
ATOM 947 O O . LYS A 1 125 ? 3.594 9.366 -14.716 1.00 89.00 125 LYS A O 1
ATOM 952 N N . ARG A 1 126 ? 5.472 10.252 -15.604 1.00 88.56 126 ARG A N 1
ATOM 953 C CA . ARG A 1 126 ? 6.001 10.906 -14.403 1.00 88.56 126 ARG A CA 1
ATOM 954 C C . ARG A 1 126 ? 4.970 11.731 -13.624 1.00 88.56 126 ARG A C 1
ATOM 956 O O . ARG A 1 126 ? 4.923 11.621 -12.402 1.00 88.56 126 ARG A O 1
ATOM 963 N N . ASP A 1 127 ? 4.097 12.464 -14.314 1.00 93.31 127 ASP A N 1
ATOM 964 C CA . ASP A 1 127 ? 3.052 13.300 -13.700 1.00 93.31 127 ASP A CA 1
ATOM 965 C C . ASP A 1 127 ? 2.146 12.527 -12.725 1.00 93.31 127 ASP A C 1
ATOM 967 O O . ASP A 1 127 ? 1.665 13.090 -11.741 1.00 93.31 127 ASP A O 1
ATOM 971 N N . TYR A 1 128 ? 1.918 11.228 -12.963 1.00 93.44 128 TYR A N 1
ATOM 972 C CA . TYR A 1 128 ? 1.174 10.375 -12.031 1.00 93.44 128 TYR A CA 1
ATOM 973 C C . TYR A 1 128 ? 1.896 10.268 -10.680 1.00 93.44 128 TYR A C 1
ATOM 975 O O . TYR A 1 128 ? 1.293 10.491 -9.629 1.00 93.44 128 TYR A O 1
ATOM 983 N N . TRP A 1 129 ? 3.196 9.973 -10.710 1.00 93.94 129 TRP A N 1
ATOM 984 C CA . TRP A 1 129 ? 4.027 9.814 -9.517 1.00 93.94 129 TRP A CA 1
ATOM 985 C C . TRP A 1 129 ? 4.208 11.134 -8.771 1.00 93.94 129 TRP A C 1
ATOM 987 O O . TRP A 1 129 ? 4.141 11.165 -7.543 1.00 93.94 129 TRP A O 1
ATOM 997 N N . GLU A 1 130 ? 4.368 12.238 -9.501 1.00 94.62 130 GLU A N 1
ATOM 998 C CA . GLU A 1 130 ? 4.447 13.579 -8.912 1.00 94.62 130 GLU A CA 1
ATOM 999 C C . GLU A 1 130 ? 3.130 13.988 -8.246 1.00 94.62 130 GLU A C 1
ATOM 1001 O O . GLU A 1 130 ? 3.143 14.558 -7.152 1.00 94.62 130 GLU A O 1
ATOM 1006 N N . LYS A 1 131 ? 1.984 13.641 -8.847 1.00 95.19 131 LYS A N 1
ATOM 1007 C CA . LYS A 1 131 ? 0.670 13.868 -8.238 1.00 95.19 131 LYS A CA 1
ATOM 1008 C C . LYS A 1 131 ? 0.516 13.089 -6.931 1.00 95.19 131 LYS A C 1
ATOM 1010 O O . LYS A 1 131 ? 0.087 13.678 -5.942 1.00 95.19 131 LYS A O 1
ATOM 1015 N N . LEU A 1 132 ? 0.897 11.809 -6.907 1.00 95.25 132 LEU A N 1
ATOM 1016 C CA . LEU A 1 132 ? 0.889 11.000 -5.682 1.00 95.25 132 LEU A CA 1
ATOM 1017 C C . LEU A 1 132 ? 1.792 11.598 -4.601 1.00 95.25 132 LEU A C 1
ATOM 1019 O O . LEU A 1 132 ? 1.347 11.784 -3.469 1.00 95.25 132 LEU A O 1
ATOM 1023 N N . ALA A 1 133 ? 3.033 11.944 -4.955 1.00 95.81 133 ALA A N 1
ATOM 1024 C CA . ALA A 1 133 ? 3.981 12.557 -4.031 1.00 95.81 133 ALA A CA 1
ATOM 1025 C C . ALA A 1 133 ? 3.421 13.862 -3.446 1.00 95.81 133 ALA A C 1
ATOM 1027 O O . ALA A 1 133 ? 3.465 14.058 -2.234 1.00 95.81 133 ALA A O 1
ATOM 1028 N N . LYS A 1 134 ? 2.811 14.715 -4.279 1.00 96.06 134 LYS A N 1
ATOM 1029 C CA . LYS A 1 134 ? 2.153 15.947 -3.825 1.00 96.06 134 LYS A CA 1
ATOM 1030 C C . LYS A 1 134 ? 1.009 15.664 -2.849 1.00 96.06 134 LYS A C 1
ATOM 1032 O O . LYS A 1 134 ? 0.897 16.365 -1.847 1.00 96.06 134 LYS A O 1
ATOM 1037 N N . 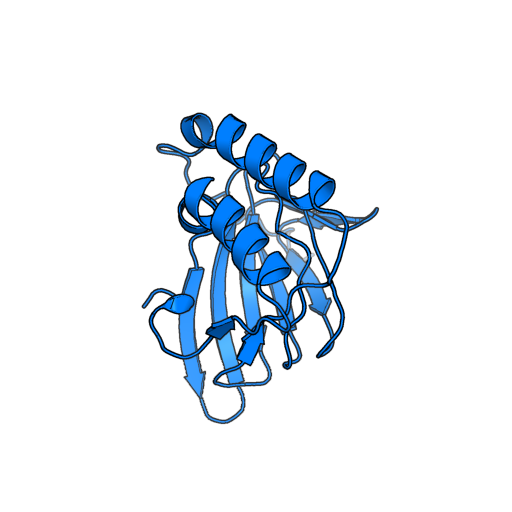THR A 1 135 ? 0.181 14.652 -3.115 1.00 94.69 135 THR A N 1
ATOM 1038 C CA . THR A 1 135 ? -0.888 14.237 -2.192 1.00 94.69 135 THR A CA 1
ATOM 1039 C C . THR A 1 135 ? -0.321 13.763 -0.855 1.00 94.69 135 THR A C 1
ATOM 1041 O O . THR A 1 135 ? -0.798 14.210 0.184 1.00 94.69 135 THR A O 1
ATOM 1044 N N . MET A 1 136 ? 0.717 12.921 -0.863 1.00 95.56 136 MET A N 1
ATOM 1045 C CA . MET A 1 136 ? 1.362 12.445 0.367 1.00 95.56 136 MET A CA 1
ATOM 1046 C C . MET A 1 136 ? 1.979 13.599 1.168 1.00 95.56 136 MET A C 1
ATOM 1048 O O . MET A 1 136 ? 1.739 13.715 2.364 1.00 95.56 136 MET A O 1
ATOM 1052 N N . MET A 1 137 ? 2.702 14.509 0.505 1.00 94.81 137 MET A N 1
ATOM 1053 C CA . MET A 1 137 ? 3.295 15.687 1.151 1.00 94.81 137 MET A CA 1
ATOM 1054 C C . MET A 1 137 ? 2.236 16.594 1.784 1.00 94.81 137 MET A C 1
ATOM 1056 O O . MET A 1 137 ? 2.442 17.085 2.888 1.00 94.81 137 MET A O 1
ATOM 1060 N N . ALA A 1 138 ? 1.096 16.794 1.114 1.00 94.38 138 ALA A N 1
ATOM 1061 C CA . ALA A 1 138 ? -0.004 17.594 1.650 1.00 94.38 138 ALA A CA 1
ATOM 1062 C C . ALA A 1 138 ? -0.663 16.959 2.887 1.00 94.38 138 ALA A C 1
ATOM 1064 O O . ALA A 1 138 ? -1.254 17.677 3.684 1.00 94.38 138 ALA A O 1
ATOM 1065 N N . LYS A 1 139 ? -0.556 15.634 3.040 1.00 93.56 139 LYS A N 1
ATOM 1066 C CA . LYS A 1 139 ? -1.136 14.866 4.146 1.00 93.56 139 LYS A CA 1
ATOM 1067 C C . LYS A 1 139 ? -0.174 14.587 5.299 1.00 93.56 139 LYS A C 1
ATOM 1069 O O . LYS A 1 139 ? -0.625 14.197 6.366 1.00 93.56 139 LYS A O 1
ATOM 1074 N N . GLN A 1 140 ? 1.129 14.816 5.127 1.00 90.31 140 GLN A N 1
ATOM 1075 C CA . GLN A 1 140 ? 2.126 14.493 6.154 1.00 90.31 140 GLN A CA 1
ATOM 1076 C C . GLN A 1 140 ? 1.841 15.127 7.519 1.00 90.31 140 GLN A C 1
ATOM 1078 O O . GLN A 1 140 ? 2.055 14.468 8.531 1.00 90.31 140 GLN A O 1
ATOM 1083 N N . ALA A 1 141 ? 1.381 16.381 7.546 1.00 91.38 141 ALA A N 1
ATOM 1084 C CA . ALA A 1 141 ? 1.055 17.058 8.798 1.00 91.38 141 ALA A CA 1
ATOM 1085 C C . ALA A 1 141 ? -0.168 16.422 9.482 1.00 91.38 141 ALA A C 1
ATOM 1087 O O . ALA A 1 141 ? -0.138 16.199 10.685 1.00 91.38 141 ALA A O 1
ATOM 1088 N N . ASP A 1 142 ? -1.199 16.059 8.709 1.00 92.75 142 ASP A N 1
ATOM 1089 C CA . ASP A 1 142 ? -2.403 15.382 9.216 1.00 92.75 142 ASP A CA 1
ATOM 1090 C C . ASP A 1 142 ? -2.071 14.006 9.823 1.00 92.75 142 ASP A C 1
ATOM 1092 O O . ASP A 1 142 ? -2.733 13.540 10.745 1.00 92.75 142 ASP A O 1
ATOM 1096 N N . TRP A 1 143 ? -1.034 13.349 9.302 1.00 94.75 143 TRP A N 1
ATOM 1097 C CA . TRP A 1 143 ? -0.605 12.018 9.724 1.00 94.75 143 TRP A CA 1
ATOM 1098 C C . TRP A 1 143 ? 0.131 11.992 11.063 1.00 94.75 143 TRP A C 1
ATOM 1100 O O . TRP A 1 143 ? 0.265 10.914 11.662 1.00 94.75 143 TRP A O 1
ATOM 1110 N N . GLU A 1 144 ? 0.640 13.132 11.526 1.00 91.38 144 GLU A N 1
ATOM 1111 C CA . GLU A 1 144 ? 1.324 13.233 12.809 1.00 91.38 144 GLU A CA 1
ATOM 1112 C C . GLU A 1 144 ? 0.322 13.029 13.952 1.00 91.38 144 GLU A C 1
ATOM 1114 O O . GLU A 1 144 ? -0.685 13.718 14.057 1.00 91.38 144 GLU A O 1
ATOM 1119 N N . GLY A 1 145 ? 0.567 12.028 14.799 1.00 89.94 145 GLY A N 1
ATOM 1120 C CA . GLY A 1 145 ? -0.341 11.691 15.900 1.00 89.94 145 GLY A CA 1
ATOM 1121 C C . GLY A 1 145 ? -1.659 11.024 15.489 1.00 89.94 145 GLY A C 1
ATOM 1122 O O . GLY A 1 145 ? -2.406 10.623 16.375 1.00 89.94 145 GLY A O 1
ATOM 1123 N N . GLU A 1 146 ? -1.938 10.846 14.191 1.00 95.25 146 GLU A N 1
ATOM 1124 C CA . GLU A 1 146 ? -3.113 10.091 13.737 1.00 95.25 146 GLU A CA 1
ATOM 1125 C C . GLU A 1 146 ? -3.086 8.673 14.322 1.00 95.25 146 GLU A C 1
ATOM 1127 O O . GLU A 1 146 ? -2.055 7.998 14.252 1.00 95.25 146 GLU A O 1
ATOM 1132 N N . GLU A 1 147 ? -4.217 8.228 14.870 1.00 94.81 147 GLU A N 1
ATOM 1133 C CA . GLU A 1 147 ? -4.406 6.894 15.440 1.00 94.81 147 GLU A CA 1
ATOM 1134 C C . GLU A 1 147 ? -4.973 5.911 14.409 1.00 94.81 147 GLU A C 1
ATOM 1136 O O . GLU A 1 147 ? -5.525 6.292 13.379 1.00 94.81 147 GLU A O 1
ATOM 1141 N N . ARG A 1 148 ? -4.832 4.609 14.677 1.00 95.00 148 ARG A N 1
ATOM 1142 C CA . ARG A 1 148 ? -5.424 3.578 13.815 1.00 95.00 148 ARG A CA 1
ATOM 1143 C C . ARG A 1 148 ? -6.953 3.661 13.868 1.00 95.00 148 ARG A C 1
ATOM 1145 O O . ARG A 1 148 ? -7.495 3.910 14.946 1.00 95.00 148 ARG A O 1
ATOM 1152 N N . PRO A 1 149 ? -7.654 3.381 12.756 1.00 93.94 149 PRO A N 1
ATOM 1153 C CA . PRO A 1 149 ? -9.108 3.363 12.762 1.00 93.94 149 PRO A CA 1
ATOM 1154 C C . PRO A 1 149 ? -9.650 2.282 13.704 1.00 93.94 149 PRO A C 1
ATOM 1156 O O . PRO A 1 149 ? -9.031 1.235 13.913 1.00 93.94 149 PRO A O 1
ATOM 1159 N N . ALA A 1 150 ? -10.841 2.521 14.255 1.00 87.94 150 ALA A N 1
ATOM 1160 C CA . ALA A 1 150 ? -11.516 1.543 15.095 1.00 87.94 150 ALA A CA 1
ATOM 1161 C C . ALA A 1 150 ? -11.835 0.262 14.304 1.00 87.94 150 ALA A C 1
ATOM 1163 O O . ALA A 1 150 ? -12.285 0.307 13.157 1.00 87.94 150 ALA A O 1
ATOM 1164 N N . ARG A 1 151 ? -11.645 -0.890 14.952 1.00 89.94 151 ARG A N 1
ATOM 1165 C CA . ARG A 1 151 ? -11.947 -2.213 14.390 1.00 89.94 151 ARG A CA 1
ATOM 1166 C C . ARG A 1 151 ? -13.411 -2.570 14.618 1.00 89.94 151 ARG A C 1
ATOM 1168 O O . ARG A 1 151 ? -13.736 -3.388 15.476 1.00 89.94 151 ARG A O 1
ATOM 1175 N N . GLN A 1 152 ? -14.290 -1.869 13.914 1.00 83.12 152 GLN A N 1
ATOM 1176 C CA . GLN A 1 152 ? -15.730 -2.098 13.966 1.00 83.12 152 GLN A CA 1
ATOM 1177 C C . GLN A 1 152 ? -16.100 -3.059 12.845 1.00 83.12 152 GLN A C 1
ATOM 1179 O O . GLN A 1 152 ? -16.116 -2.671 11.682 1.00 83.12 152 GLN A O 1
ATOM 1184 N N . PHE A 1 153 ? -16.353 -4.314 13.196 1.00 80.88 153 PHE A N 1
ATOM 1185 C CA . PHE A 1 153 ? -16.863 -5.291 12.245 1.00 80.88 153 PHE A CA 1
ATOM 1186 C C . PHE A 1 153 ? -18.391 -5.202 12.202 1.00 80.88 153 PHE A C 1
ATOM 1188 O O . PHE A 1 153 ? -18.996 -4.929 13.243 1.00 80.88 153 PHE A O 1
ATOM 1195 N N . PRO A 1 154 ? -19.021 -5.427 11.038 1.00 75.31 154 PRO A N 1
ATOM 1196 C CA . PRO A 1 154 ? -20.458 -5.643 10.995 1.00 75.31 154 PRO A CA 1
ATOM 1197 C C . PRO A 1 154 ? -20.825 -6.827 11.895 1.00 75.31 154 PRO A C 1
ATOM 1199 O O . PRO A 1 154 ? -20.063 -7.792 12.004 1.00 75.31 154 PRO A O 1
ATOM 1202 N N . ASP A 1 155 ? -21.984 -6.742 12.548 1.00 77.94 155 ASP A N 1
ATOM 1203 C CA . ASP A 1 155 ? -22.486 -7.837 13.372 1.00 77.94 155 ASP A CA 1
ATOM 1204 C C . ASP A 1 155 ? -22.605 -9.108 12.521 1.00 77.94 155 ASP A C 1
ATOM 1206 O O . ASP A 1 155 ? -23.133 -9.088 11.404 1.00 77.94 155 ASP A O 1
ATOM 1210 N N . PHE A 1 156 ? -22.116 -10.226 13.059 1.00 67.88 156 PHE A N 1
ATOM 1211 C CA . PHE A 1 156 ? -22.423 -11.543 12.517 1.00 67.88 156 PHE A CA 1
ATOM 1212 C C . PHE A 1 156 ? -23.907 -11.799 12.797 1.00 67.88 156 PHE A C 1
ATOM 1214 O O . PHE A 1 156 ? -24.266 -12.168 13.915 1.00 67.88 156 PHE A O 1
ATOM 1221 N N . GLY A 1 157 ? -24.759 -11.489 11.818 1.00 53.19 157 GLY A N 1
ATOM 1222 C CA . GLY A 1 157 ? -26.188 -11.807 11.862 1.00 53.19 157 GLY A CA 1
ATOM 1223 C C . GLY A 1 157 ? -26.456 -13.293 12.062 1.00 53.19 157 GLY A C 1
ATOM 1224 O O . GLY A 1 157 ? -25.615 -14.117 11.631 1.00 53.19 157 GLY A O 1
#

Radius of gyration: 15.18 Å; Cα contacts (8 Å, |Δi|>4): 355; chains: 1; bounding box: 42×40×33 Å

Secondary structure (DSSP, 8-state):
-BTTTSSSEEEE-SSHHHHHHHHHHHHTTHHHHS-EEEEEEETTEEEEEEEE-TT-BPPPBEESS-EEEEEEEEEEEETTEEEETT-EEEE-TT--B--EEEEEEEEEEEEES-SSEEEE-----HHHHHHHHHHHHHHTTTTTTPPPPP--PPP--

Sequence (157 aa):
MDLSECDAMTAKFCNDEQRSHVGLLAKAGSRTGGPSRLLFSMPGFSLAHIWFKSGFPLPLHAHDADCLYYVIGGSLRMGTQDLAAGDGFFVPSNVPYTYVAGEGGVELLEFRTSNSFDVTFPTIKRDYWEKLAKTMMAKQADWEGEERPARQFPDFG